Protein AF-A0A2D6M425-F1 (afdb_monomer)

Secondary structure (DSSP, 8-state):
--PPPPP---SSHHHHHHHS-HHHHHHHHHHHHHHHHT-GGGTTS---EEEEE--TTS--EEEEEEE-----

pLDDT: mean 79.36, std 14.79, range [45.38, 95.06]

Solvent-accessible surface area (backbone atoms only — not comparable to full-atom values): 4672 Å² total; per-residue (Å²): 138,79,80,76,77,76,77,87,78,25,87,39,65,68,56,35,55,64,64,65,35,73,68,54,52,49,54,54,56,48,53,50,51,59,56,42,73,77,33,69,90,56,70,86,58,89,72,69,38,67,42,73,40,59,31,79,100,49,82,70,44,76,38,77,58,68,47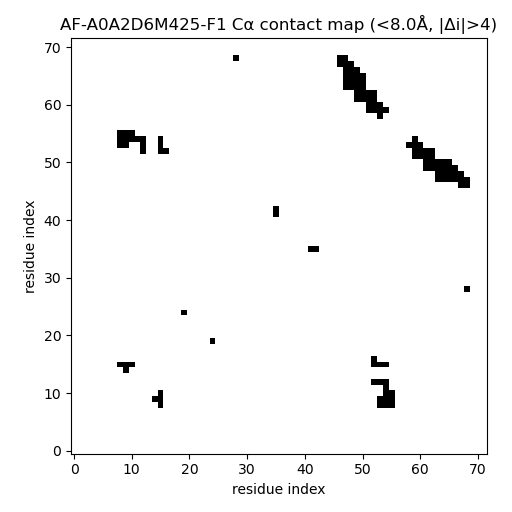,70,78,83,88,125

Foldseek 3Di:
DDDDPDDPADQDQVVQVVVCDPVVVVVVVVVVVVVCVVPVVCVPDADADKDWRDHPPDDIDIDTRPDHDPDD

Mean predicted aligned error: 8.53 Å

Radius of gyration: 14.81 Å; Cα contacts (8 Å, |Δi|>4): 60; chains: 1; bounding box: 39×20×34 Å

Structure (mmCIF, N/CA/C/O backbone):
data_AF-A0A2D6M425-F1
#
_entry.id   AF-A0A2D6M425-F1
#
loop_
_atom_site.group_PDB
_atom_site.id
_atom_site.type_symbol
_atom_site.label_atom_id
_atom_site.label_alt_id
_atom_site.label_comp_id
_atom_site.label_asym_id
_atom_site.label_entity_id
_atom_site.label_seq_id
_atom_site.pdbx_PDB_ins_code
_atom_site.Cartn_x
_atom_site.Cartn_y
_atom_site.Cartn_z
_atom_site.occupancy
_atom_site.B_iso_or_equiv
_atom_site.auth_seq_id
_atom_site.auth_comp_id
_atom_site.auth_asym_id
_atom_site.auth_atom_id
_atom_site.pdbx_PDB_model_num
ATOM 1 N N . MET A 1 1 ? 25.031 7.383 13.543 1.00 45.38 1 MET A N 1
ATOM 2 C CA . MET A 1 1 ? 23.933 7.861 12.682 1.00 45.38 1 MET A CA 1
ATOM 3 C C . MET A 1 1 ? 24.082 7.102 11.380 1.00 45.38 1 MET A C 1
ATOM 5 O O . MET A 1 1 ? 24.958 7.433 10.598 1.00 45.38 1 MET A O 1
ATOM 9 N N . THR A 1 2 ? 23.401 5.965 11.261 1.00 46.59 2 THR A N 1
ATOM 10 C CA . THR A 1 2 ? 23.530 5.083 10.096 1.00 46.59 2 THR A CA 1
ATOM 11 C C . THR A 1 2 ? 22.358 5.399 9.189 1.00 46.59 2 THR A C 1
ATOM 13 O O . THR A 1 2 ? 21.217 5.163 9.582 1.00 46.59 2 THR A O 1
ATOM 16 N N . GLU A 1 3 ? 22.639 5.983 8.027 1.00 49.47 3 GLU A N 1
ATOM 17 C CA . GLU A 1 3 ? 21.656 6.165 6.960 1.00 49.47 3 GLU A CA 1
ATOM 18 C C . GLU A 1 3 ? 20.959 4.815 6.704 1.00 49.47 3 GLU A C 1
ATOM 20 O O . GLU A 1 3 ? 21.647 3.789 6.601 1.00 49.47 3 GLU A O 1
ATOM 25 N N . PRO A 1 4 ? 19.616 4.755 6.648 1.00 53.78 4 PRO A N 1
ATOM 26 C CA . PRO A 1 4 ? 18.936 3.517 6.300 1.00 53.78 4 PRO A CA 1
ATOM 27 C C . PRO A 1 4 ? 19.424 3.055 4.918 1.00 53.78 4 PRO A C 1
ATOM 29 O O . PRO A 1 4 ? 19.654 3.891 4.038 1.00 53.78 4 PRO A O 1
ATOM 32 N N . PRO A 1 5 ? 19.611 1.739 4.700 1.00 50.22 5 PRO A N 1
ATOM 33 C CA . PRO A 1 5 ? 20.061 1.243 3.409 1.00 50.22 5 PRO A CA 1
ATOM 34 C C . PRO A 1 5 ? 19.102 1.724 2.312 1.00 50.22 5 PRO A C 1
ATOM 36 O O . PRO A 1 5 ? 17.889 1.782 2.550 1.00 50.22 5 PRO A O 1
ATOM 39 N N . PRO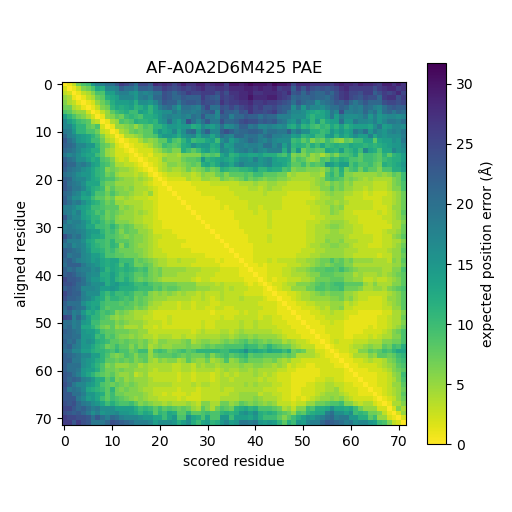 A 1 6 ? 19.613 2.061 1.114 1.00 57.16 6 PRO A N 1
ATOM 40 C CA . PRO A 1 6 ? 18.771 2.533 0.030 1.00 57.16 6 PRO A CA 1
ATOM 41 C C . PRO A 1 6 ? 17.681 1.499 -0.251 1.00 57.16 6 PRO A C 1
ATOM 43 O O . PRO A 1 6 ? 17.951 0.295 -0.337 1.00 57.16 6 PRO A O 1
ATOM 46 N N . ALA A 1 7 ? 16.441 1.970 -0.395 1.00 61.56 7 ALA A N 1
ATOM 47 C CA . ALA A 1 7 ? 15.361 1.146 -0.916 1.00 61.56 7 ALA A CA 1
ATOM 48 C C . ALA A 1 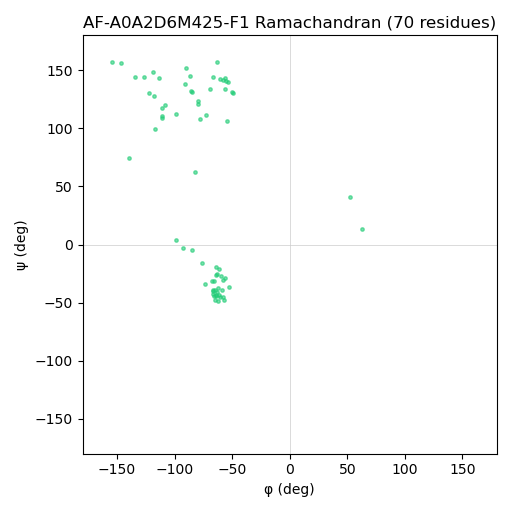7 ? 15.853 0.481 -2.212 1.00 61.56 7 ALA A C 1
ATOM 50 O O . ALA A 1 7 ? 16.442 1.154 -3.060 1.00 61.56 7 ALA A O 1
ATOM 51 N N . LYS A 1 8 ? 15.682 -0.844 -2.349 1.00 58.62 8 LYS A N 1
ATOM 52 C CA . LYS A 1 8 ? 16.153 -1.582 -3.532 1.00 58.62 8 LYS A CA 1
ATOM 53 C C . LYS A 1 8 ? 15.580 -0.936 -4.798 1.00 58.62 8 LYS A C 1
ATOM 55 O O . LYS A 1 8 ? 14.400 -1.101 -5.090 1.00 58.62 8 LYS A O 1
ATOM 60 N N . ALA A 1 9 ? 16.422 -0.223 -5.541 1.00 57.31 9 ALA A N 1
ATOM 61 C CA . ALA A 1 9 ? 16.054 0.399 -6.803 1.00 57.31 9 ALA A CA 1
ATOM 62 C C . ALA A 1 9 ? 16.072 -0.660 -7.910 1.00 57.31 9 ALA A C 1
ATOM 64 O O . ALA A 1 9 ? 17.098 -1.301 -8.153 1.00 57.31 9 ALA A O 1
ATOM 65 N N . GLN A 1 10 ? 14.932 -0.865 -8.564 1.00 61.78 10 GLN A N 1
ATOM 66 C CA . GLN A 1 10 ? 14.796 -1.838 -9.643 1.00 61.78 10 GLN A CA 1
ATOM 67 C C . GLN A 1 10 ? 15.099 -1.164 -10.982 1.00 61.78 10 GLN A C 1
ATOM 69 O O . GLN A 1 10 ? 14.714 -0.021 -11.217 1.00 61.78 10 GLN A O 1
ATOM 74 N N . ARG A 1 11 ? 15.844 -1.860 -11.847 1.00 59.75 11 ARG A N 1
ATOM 75 C CA . ARG A 1 11 ? 16.310 -1.320 -13.138 1.00 59.75 11 ARG A CA 1
ATOM 76 C C . ARG A 1 11 ? 15.217 -1.270 -14.207 1.00 59.75 11 ARG A C 1
ATOM 78 O O . ARG A 1 11 ? 15.404 -0.612 -15.225 1.00 59.75 11 ARG A O 1
ATOM 85 N N . ASP A 1 12 ? 14.117 -1.983 -13.984 1.00 61.41 12 ASP A N 1
ATOM 86 C CA . ASP A 1 12 ? 12.987 -2.061 -14.900 1.00 61.41 12 ASP A CA 1
ATOM 87 C C . ASP A 1 12 ? 11.667 -2.199 -14.130 1.00 61.41 12 ASP A C 1
ATOM 89 O O . ASP A 1 12 ? 11.641 -2.685 -12.998 1.00 61.41 12 ASP A O 1
ATOM 93 N N . PHE A 1 13 ? 10.558 -1.797 -14.752 1.00 58.56 13 PHE A N 1
ATOM 94 C CA . PHE A 1 13 ? 9.227 -1.855 -14.150 1.00 58.56 13 PHE A CA 1
ATOM 95 C C . PHE A 1 13 ? 8.750 -3.284 -13.897 1.00 58.56 13 PHE A C 1
ATOM 97 O O . PHE A 1 13 ? 8.044 -3.498 -12.917 1.00 58.56 13 PHE A O 1
ATOM 104 N N . ALA A 1 14 ? 9.162 -4.252 -14.721 1.00 59.69 14 ALA A N 1
ATOM 105 C CA . ALA A 1 14 ? 8.895 -5.667 -14.469 1.00 59.69 14 ALA A CA 1
ATOM 106 C C . ALA A 1 14 ? 9.557 -6.121 -13.157 1.00 59.69 14 ALA A C 1
ATOM 108 O O . ALA A 1 14 ? 8.883 -6.623 -12.266 1.00 59.69 14 ALA A O 1
ATOM 109 N N . MET A 1 15 ? 10.839 -5.796 -12.964 1.00 60.72 15 MET A N 1
ATOM 110 C CA . MET A 1 15 ? 11.554 -6.096 -11.717 1.00 60.72 15 MET A CA 1
ATOM 111 C C . MET A 1 15 ? 11.025 -5.289 -10.515 1.00 60.72 15 MET A C 1
ATOM 113 O O . MET A 1 15 ? 11.050 -5.763 -9.379 1.00 60.72 15 MET A O 1
ATOM 117 N N . ALA A 1 16 ? 10.536 -4.065 -10.749 1.00 62.69 16 ALA A N 1
ATOM 118 C CA . ALA A 1 16 ? 9.840 -3.258 -9.747 1.00 62.69 16 ALA A CA 1
ATOM 119 C C . ALA A 1 16 ? 8.528 -3.916 -9.308 1.00 62.69 16 ALA A C 1
ATOM 121 O O . ALA A 1 16 ? 8.275 -4.013 -8.109 1.00 62.69 16 ALA A O 1
ATOM 122 N N . ALA A 1 17 ? 7.735 -4.425 -10.248 1.00 64.69 17 ALA A N 1
ATOM 123 C CA . ALA A 1 17 ? 6.509 -5.156 -9.956 1.00 64.69 17 ALA A CA 1
ATOM 124 C C . ALA A 1 17 ? 6.795 -6.492 -9.243 1.00 64.69 17 ALA A C 1
ATOM 126 O O . ALA A 1 17 ? 6.150 -6.784 -8.237 1.00 64.69 17 ALA A O 1
ATOM 127 N N . ASP A 1 18 ? 7.815 -7.239 -9.679 1.00 69.44 18 ASP A N 1
ATOM 128 C CA . ASP A 1 18 ? 8.248 -8.501 -9.052 1.00 69.44 18 ASP A CA 1
ATOM 129 C C . ASP A 1 18 ? 8.748 -8.312 -7.617 1.00 69.44 18 ASP A C 1
ATOM 131 O O . ASP A 1 18 ? 8.681 -9.224 -6.789 1.00 69.44 18 ASP A O 1
ATOM 135 N N . SER A 1 19 ? 9.227 -7.109 -7.284 1.00 72.69 19 SER A N 1
ATOM 136 C CA . SER A 1 19 ? 9.630 -6.795 -5.916 1.00 72.69 19 SER A CA 1
ATOM 137 C C . SER A 1 19 ? 8.451 -6.844 -4.937 1.00 72.69 19 SER A C 1
ATOM 139 O O . SER A 1 19 ? 8.661 -7.192 -3.773 1.00 72.69 19 SER A O 1
ATOM 141 N N . ILE A 1 20 ? 7.217 -6.627 -5.416 1.00 80.44 20 ILE A N 1
ATOM 142 C CA . ILE A 1 20 ? 5.968 -6.622 -4.638 1.00 80.44 20 ILE A CA 1
ATOM 143 C C . ILE A 1 20 ? 5.461 -8.050 -4.427 1.00 80.44 20 ILE A C 1
ATOM 145 O O . ILE A 1 20 ? 4.369 -8.452 -4.848 1.00 80.44 20 ILE A O 1
A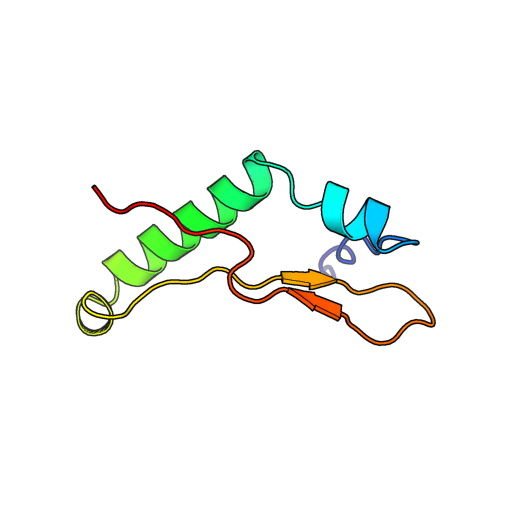TOM 149 N N . THR A 1 21 ? 6.290 -8.824 -3.737 1.00 85.50 21 THR A N 1
ATOM 150 C CA . THR A 1 21 ? 6.005 -10.208 -3.360 1.00 85.50 21 THR A CA 1
ATOM 151 C C . THR A 1 21 ? 4.791 -10.301 -2.424 1.00 85.50 21 THR A C 1
ATOM 153 O O . THR A 1 21 ? 4.501 -9.352 -1.684 1.00 85.50 21 THR A O 1
ATOM 156 N N . PRO A 1 22 ? 4.116 -11.464 -2.352 1.00 86.31 22 PRO A N 1
ATOM 157 C CA . PRO A 1 22 ? 3.037 -11.692 -1.388 1.00 86.31 22 PRO A CA 1
ATOM 158 C C . PRO A 1 22 ? 3.436 -11.378 0.062 1.00 86.31 22 PRO A C 1
ATOM 160 O O . PRO A 1 22 ? 2.652 -10.809 0.817 1.00 86.31 22 PRO A O 1
ATOM 163 N N . HIS A 1 23 ? 4.686 -11.669 0.439 1.00 86.75 23 HIS A N 1
ATOM 164 C CA . HIS A 1 23 ? 5.204 -11.362 1.771 1.00 86.75 23 HIS A CA 1
ATOM 165 C C . HIS A 1 23 ? 5.310 -9.850 2.033 1.00 86.75 23 HIS A C 1
ATOM 167 O O . HIS A 1 23 ? 4.973 -9.389 3.123 1.00 86.75 23 HIS A O 1
ATOM 173 N N . GLN A 1 24 ? 5.736 -9.054 1.046 1.00 88.38 24 GLN A N 1
ATOM 174 C CA . GLN A 1 24 ? 5.734 -7.596 1.187 1.00 88.38 24 GLN A CA 1
ATOM 175 C C . GLN A 1 24 ? 4.316 -7.043 1.333 1.00 88.38 24 GLN A C 1
ATOM 177 O O . GLN A 1 24 ? 4.084 -6.231 2.230 1.00 88.38 24 GLN A O 1
ATOM 182 N N . ARG A 1 25 ? 3.364 -7.530 0.524 1.00 90.81 25 ARG A N 1
ATOM 183 C CA . ARG A 1 25 ? 1.948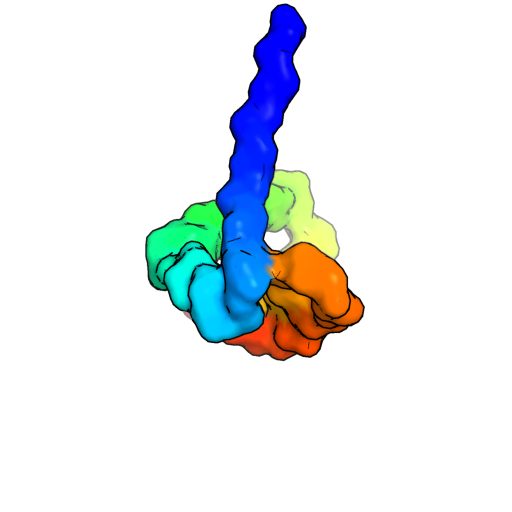 -7.147 0.647 1.00 90.81 25 ARG A CA 1
ATOM 184 C C . ARG A 1 25 ? 1.429 -7.452 2.049 1.00 90.81 25 ARG A C 1
ATOM 186 O O . ARG A 1 25 ? 0.886 -6.567 2.699 1.00 90.81 25 ARG A O 1
ATOM 193 N N . TRP A 1 26 ? 1.698 -8.655 2.563 1.00 90.00 26 TRP A N 1
ATOM 194 C CA . TRP A 1 26 ? 1.306 -9.050 3.917 1.00 90.00 26 TRP A CA 1
ATOM 195 C C . TRP A 1 26 ? 1.885 -8.128 4.997 1.00 90.00 26 TRP A C 1
ATOM 197 O O . TRP A 1 26 ? 1.151 -7.685 5.879 1.00 90.00 26 TRP A O 1
ATOM 207 N N . ARG A 1 27 ? 3.177 -7.781 4.915 1.00 91.19 27 ARG A N 1
ATOM 208 C CA . ARG A 1 27 ? 3.820 -6.869 5.878 1.00 91.19 27 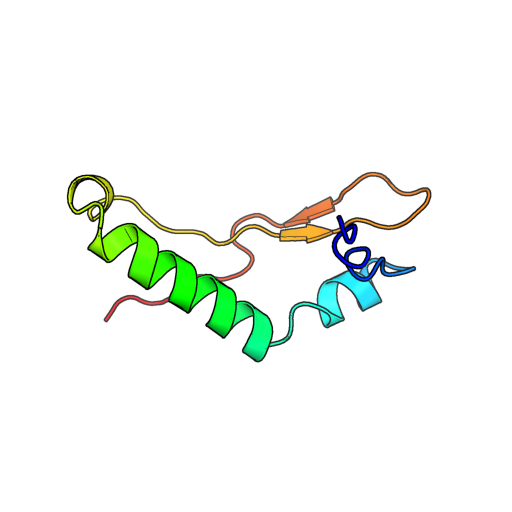ARG A CA 1
ATOM 209 C C . ARG A 1 27 ? 3.176 -5.483 5.889 1.00 91.19 27 ARG A C 1
ATOM 211 O O . ARG A 1 27 ? 2.913 -4.958 6.967 1.00 91.19 27 ARG A O 1
ATOM 218 N N . VAL A 1 28 ? 2.913 -4.908 4.714 1.00 91.06 28 VAL A N 1
ATOM 219 C CA . VAL A 1 28 ? 2.266 -3.590 4.592 1.00 91.06 28 VAL A CA 1
ATOM 220 C C . VAL A 1 28 ? 0.827 -3.651 5.106 1.00 91.06 28 VAL A C 1
ATOM 222 O O . VAL A 1 28 ? 0.415 -2.815 5.906 1.00 91.06 28 VAL A O 1
ATOM 225 N N . THR A 1 29 ? 0.078 -4.690 4.736 1.00 92.00 29 THR A N 1
ATOM 226 C CA . THR A 1 29 ? -1.290 -4.903 5.215 1.00 92.00 29 THR A CA 1
ATOM 227 C C . THR A 1 29 ? -1.364 -5.096 6.735 1.00 92.00 29 THR A C 1
ATOM 229 O O . THR A 1 29 ? -2.298 -4.601 7.372 1.00 92.00 29 THR A O 1
ATOM 232 N N . ARG A 1 30 ? -0.384 -5.776 7.343 1.00 91.56 30 ARG A N 1
ATOM 233 C CA . ARG A 1 30 ? -0.283 -5.905 8.803 1.00 91.56 30 ARG A CA 1
ATOM 234 C C . ARG A 1 30 ? -0.024 -4.553 9.468 1.00 91.56 30 ARG A C 1
ATOM 236 O O . ARG A 1 30 ? -0.761 -4.198 10.376 1.00 91.56 30 ARG A O 1
ATOM 243 N N . ALA A 1 31 ? 0.936 -3.778 8.965 1.00 92.25 31 ALA A N 1
ATOM 244 C CA . ALA A 1 31 ? 1.240 -2.450 9.501 1.00 92.25 31 ALA A CA 1
ATOM 245 C C . ALA A 1 31 ? 0.030 -1.499 9.443 1.00 92.25 31 ALA A C 1
ATOM 247 O O . ALA A 1 31 ? -0.220 -0.760 10.390 1.00 92.25 31 ALA A O 1
ATOM 248 N N . VAL A 1 32 ? -0.761 -1.557 8.365 1.00 92.38 32 VAL A N 1
ATOM 249 C CA . VAL A 1 32 ? -2.026 -0.808 8.275 1.00 92.38 32 VAL A CA 1
ATOM 250 C C . VAL A 1 32 ? -3.041 -1.289 9.311 1.00 92.38 32 VAL A C 1
ATOM 252 O O . VAL A 1 32 ? -3.714 -0.467 9.919 1.00 92.38 32 VAL A O 1
ATOM 255 N N . SER A 1 33 ? -3.127 -2.597 9.563 1.00 90.50 33 SER A N 1
ATOM 256 C CA . SER A 1 33 ? -4.038 -3.134 10.585 1.00 90.50 33 SER A CA 1
ATOM 257 C C . SER A 1 33 ? -3.683 -2.595 11.980 1.00 90.50 33 SER A C 1
ATOM 259 O O . SER A 1 33 ? -4.570 -2.144 12.699 1.00 90.50 33 SER A O 1
ATOM 261 N N . ASP A 1 34 ? -2.391 -2.549 12.318 1.00 92.69 34 ASP A N 1
ATOM 262 C CA . ASP A 1 34 ? -1.905 -1.983 13.585 1.00 92.69 34 ASP A CA 1
ATOM 263 C C . ASP A 1 34 ? -2.145 -0.461 13.658 1.00 92.69 34 ASP A C 1
ATOM 265 O O . ASP A 1 34 ? -2.546 0.072 14.691 1.00 92.69 34 ASP A O 1
ATOM 269 N N . PHE A 1 35 ? -1.954 0.254 12.545 1.00 92.12 35 PHE A N 1
ATOM 270 C CA . PHE A 1 35 ? -2.214 1.693 12.453 1.00 92.12 35 PHE A CA 1
ATOM 271 C C . PHE A 1 35 ? -3.694 2.046 12.673 1.00 92.12 35 PHE A C 1
ATOM 273 O O . PHE A 1 35 ? -3.987 3.028 13.359 1.00 92.12 35 PHE A O 1
ATOM 280 N N . LEU A 1 36 ? -4.608 1.250 12.107 1.00 92.00 36 LEU A N 1
ATOM 281 C CA . LEU A 1 36 ? -6.058 1.428 12.236 1.00 92.00 36 LEU A CA 1
ATOM 282 C C . LEU A 1 36 ? -6.574 1.030 13.616 1.00 92.00 36 LEU A C 1
ATOM 284 O O . LEU A 1 36 ? -7.487 1.672 14.124 1.00 92.00 36 LEU A O 1
ATOM 288 N N . ALA A 1 37 ? -5.973 0.021 14.254 1.00 91.25 37 ALA A N 1
ATOM 289 C CA . ALA A 1 37 ? -6.316 -0.352 15.627 1.00 91.25 37 ALA A CA 1
ATOM 290 C C . ALA A 1 37 ? -6.133 0.823 16.605 1.00 91.25 37 ALA A C 1
ATOM 292 O O . ALA A 1 37 ? -6.879 0.954 17.571 1.00 91.25 37 ALA A O 1
ATOM 293 N N . CYS A 1 38 ? -5.176 1.711 16.321 1.00 95.06 38 CYS A N 1
ATOM 294 C CA . CYS A 1 38 ? -4.934 2.930 17.088 1.00 95.06 38 CYS A CA 1
ATOM 295 C C . CYS A 1 38 ? -5.809 4.127 16.667 1.00 95.06 38 CYS A C 1
ATOM 297 O O . CYS A 1 38 ? -5.698 5.181 17.289 1.00 95.06 38 CYS A O 1
ATOM 299 N N . ARG A 1 39 ? -6.621 4.005 15.606 1.00 93.75 39 ARG A N 1
ATOM 300 C CA . ARG A 1 39 ? -7.423 5.094 15.014 1.00 93.75 39 ARG A CA 1
ATOM 301 C C . ARG A 1 39 ? -8.820 4.619 14.598 1.00 93.75 39 ARG A C 1
ATOM 303 O O . ARG A 1 39 ? -9.085 4.457 13.401 1.0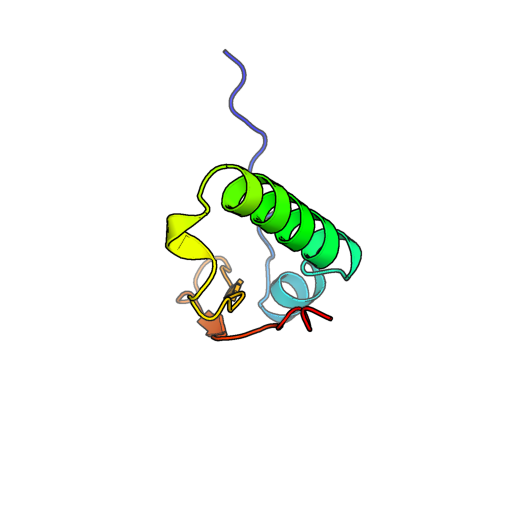0 93.75 39 ARG A O 1
ATOM 310 N N . PRO A 1 40 ? -9.727 4.394 15.565 1.00 89.44 40 PRO A N 1
ATOM 311 C CA . PRO A 1 40 ? -11.091 3.939 15.293 1.00 89.44 40 PRO A CA 1
ATOM 312 C C . PRO A 1 40 ? -11.860 4.864 14.340 1.00 89.44 40 PRO A C 1
ATOM 314 O O . PRO A 1 40 ? -12.719 4.404 13.593 1.00 89.44 40 PRO A O 1
ATOM 317 N N . GLU A 1 41 ? -11.531 6.157 14.325 1.00 93.69 41 GLU A N 1
ATOM 318 C CA . GLU A 1 41 ? -12.132 7.171 13.459 1.00 93.69 41 GLU A CA 1
ATOM 319 C C . GLU A 1 41 ? -11.931 6.904 11.958 1.00 93.69 41 GLU A C 1
ATOM 321 O O . GLU A 1 41 ? -12.702 7.397 11.138 1.00 93.69 41 GLU A O 1
ATOM 326 N N . LEU A 1 42 ? -10.932 6.095 11.590 1.00 90.44 42 LEU A N 1
ATOM 327 C CA . LEU A 1 42 ? -10.672 5.689 10.207 1.00 90.44 42 LEU A CA 1
ATOM 328 C C . LEU A 1 42 ? -11.352 4.360 9.8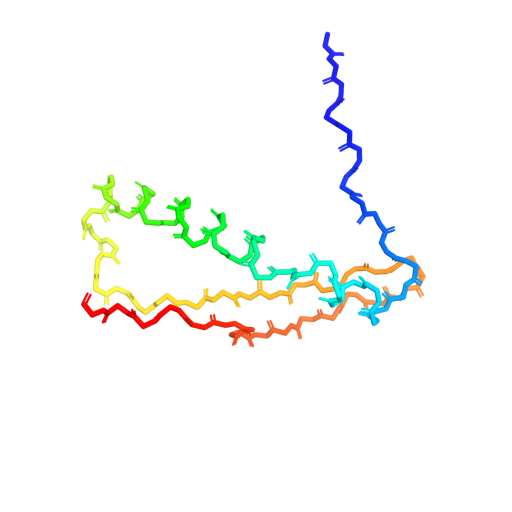38 1.00 90.44 42 LEU A C 1
ATOM 330 O O . LEU A 1 42 ? -11.256 3.930 8.692 1.00 90.44 42 LEU A O 1
ATOM 334 N N . GLY A 1 43 ? -12.036 3.704 10.782 1.00 84.88 43 GLY A N 1
ATOM 335 C CA . GLY A 1 43 ? -12.574 2.350 10.615 1.00 84.88 43 GLY A CA 1
ATOM 336 C C . GLY A 1 43 ? -13.657 2.203 9.541 1.00 84.88 43 GLY A C 1
ATOM 337 O O . GLY A 1 43 ? -13.871 1.096 9.058 1.00 84.88 43 GLY A O 1
ATOM 338 N N . ASN A 1 44 ? -14.301 3.304 9.140 1.00 86.12 44 ASN A N 1
ATOM 339 C CA . ASN A 1 44 ? -15.345 3.316 8.108 1.00 86.12 44 ASN A CA 1
ATOM 340 C C . ASN A 1 44 ? -14.835 3.737 6.717 1.00 86.12 44 ASN A C 1
ATOM 342 O O . ASN A 1 44 ? -15.643 3.905 5.806 1.00 86.12 44 ASN A O 1
ATOM 346 N N . LEU A 1 45 ? -13.530 3.969 6.550 1.00 89.00 45 LEU A N 1
ATOM 347 C CA . LEU A 1 45 ? -12.956 4.331 5.256 1.00 89.00 45 LEU A CA 1
ATOM 348 C C . LEU A 1 45 ? -12.599 3.085 4.445 1.00 89.00 45 LEU A C 1
ATOM 350 O O . LEU A 1 45 ? -12.109 2.092 4.983 1.00 89.00 45 LEU A O 1
ATOM 354 N N . ASP A 1 46 ? -12.764 3.185 3.129 1.00 88.25 46 ASP A N 1
ATOM 355 C CA . ASP A 1 46 ? -12.248 2.184 2.205 1.00 88.25 46 ASP A CA 1
ATOM 356 C C . ASP A 1 46 ? -10.720 2.228 2.170 1.00 88.25 46 ASP A C 1
ATOM 358 O O . ASP A 1 46 ? -10.104 3.288 2.031 1.00 88.25 46 ASP A O 1
ATOM 362 N N . ILE A 1 47 ? -10.097 1.054 2.253 1.00 88.62 47 ILE A N 1
ATOM 363 C CA . ILE A 1 47 ? -8.642 0.923 2.216 1.00 88.62 47 ILE A CA 1
ATOM 364 C C . ILE A 1 47 ? -8.236 0.300 0.887 1.00 88.62 47 ILE A C 1
ATOM 366 O O . ILE A 1 47 ? -8.597 -0.837 0.572 1.00 88.62 47 ILE A O 1
ATOM 370 N N . CYS A 1 48 ? -7.427 1.037 0.136 1.00 89.38 48 CYS A N 1
ATOM 371 C CA . CYS A 1 48 ? -6.760 0.574 -1.072 1.00 89.38 48 CYS A CA 1
ATOM 372 C C . CYS A 1 48 ? -5.240 0.648 -0.889 1.00 89.38 48 CYS A C 1
ATOM 374 O O . CYS A 1 48 ? -4.724 1.500 -0.160 1.00 89.38 48 CYS A O 1
ATOM 376 N N . PHE A 1 49 ? -4.514 -0.261 -1.537 1.00 90.62 49 PHE A N 1
ATOM 377 C CA . PHE A 1 49 ? -3.056 -0.235 -1.546 1.00 90.62 49 PHE A CA 1
ATOM 378 C C . PHE A 1 49 ? -2.558 0.123 -2.938 1.00 90.62 49 PHE A C 1
ATOM 380 O O . PHE A 1 49 ? -2.652 -0.674 -3.869 1.00 90.62 49 PHE A O 1
ATOM 387 N N . ASP A 1 50 ? -1.992 1.315 -3.057 1.00 90.69 50 ASP A N 1
ATOM 388 C CA . ASP A 1 50 ? -1.425 1.808 -4.302 1.00 90.69 50 ASP A CA 1
ATOM 389 C C . ASP A 1 50 ? 0.053 1.442 -4.429 1.00 90.69 50 ASP A C 1
ATOM 391 O O . ASP A 1 50 ? 0.789 1.322 -3.447 1.00 90.69 50 ASP A O 1
ATOM 395 N N . VAL A 1 51 ? 0.510 1.315 -5.671 1.00 90.44 51 VAL A N 1
ATOM 396 C CA . VAL A 1 51 ? 1.910 1.060 -6.003 1.00 90.44 51 VAL A CA 1
ATOM 397 C C . VAL A 1 51 ? 2.424 2.161 -6.905 1.00 90.44 51 VAL A C 1
ATOM 399 O O . VAL A 1 51 ? 1.837 2.455 -7.940 1.00 90.44 51 VAL A O 1
ATOM 402 N N . ILE A 1 52 ? 3.573 2.731 -6.558 1.00 89.38 52 ILE A N 1
ATOM 403 C CA . ILE A 1 52 ? 4.313 3.627 -7.443 1.00 89.38 52 ILE A CA 1
ATOM 404 C C . ILE A 1 52 ? 5.591 2.902 -7.854 1.00 89.38 52 ILE A C 1
ATOM 406 O O . ILE A 1 52 ? 6.497 2.704 -7.045 1.00 89.38 52 ILE A O 1
ATOM 410 N N . LEU A 1 53 ? 5.659 2.479 -9.114 1.00 88.06 53 LEU A N 1
ATOM 411 C CA . LEU A 1 53 ? 6.856 1.880 -9.684 1.00 88.06 53 LEU A CA 1
ATOM 412 C C . LEU A 1 53 ? 7.840 2.987 -10.051 1.00 88.06 53 LEU A C 1
ATOM 414 O O . LEU A 1 53 ? 7.527 3.875 -10.848 1.00 88.06 53 LEU A O 1
ATOM 418 N N . VAL A 1 54 ? 9.045 2.902 -9.498 1.00 84.88 54 VAL A N 1
ATOM 419 C CA . VAL A 1 54 ? 10.133 3.847 -9.753 1.00 84.88 54 VAL A CA 1
ATOM 420 C C . VAL A 1 54 ? 11.294 3.091 -10.387 1.00 84.88 54 VAL A C 1
ATOM 422 O O . VAL A 1 54 ? 11.745 2.077 -9.857 1.00 84.88 54 VAL A O 1
ATOM 425 N N . SER A 1 55 ? 11.770 3.593 -11.524 1.00 83.44 55 SER A N 1
ATOM 426 C CA . SER A 1 55 ? 12.934 3.079 -12.245 1.00 83.44 55 SER A CA 1
ATOM 427 C C . SER A 1 55 ? 13.818 4.257 -12.654 1.00 83.44 55 SER A C 1
ATOM 429 O O . SER A 1 55 ? 13.283 5.309 -13.016 1.00 83.44 55 SER A O 1
ATOM 431 N N . PRO A 1 56 ? 15.155 4.111 -12.654 1.00 82.94 56 PRO A N 1
ATOM 432 C CA . PRO A 1 56 ? 16.045 5.143 -13.171 1.00 82.94 56 PRO A CA 1
ATOM 433 C C . PRO A 1 56 ? 15.664 5.552 -14.600 1.00 82.94 56 PRO A C 1
ATOM 435 O O . PRO A 1 56 ? 15.336 4.695 -15.423 1.00 82.94 56 PRO A O 1
ATOM 438 N N . LEU A 1 57 ? 15.731 6.858 -14.885 1.00 86.31 57 LEU A N 1
ATOM 439 C CA . LEU A 1 57 ? 15.506 7.461 -16.210 1.00 86.31 57 LEU A CA 1
ATOM 440 C C . LEU A 1 57 ? 14.098 7.268 -16.802 1.00 86.31 57 LEU A C 1
ATOM 442 O O . LEU A 1 57 ? 13.894 7.525 -17.988 1.00 86.31 57 LEU A O 1
ATOM 446 N N . ARG A 1 58 ? 13.117 6.835 -16.003 1.00 81.88 58 ARG A N 1
ATOM 447 C CA . ARG A 1 58 ? 11.723 6.689 -16.438 1.00 81.88 58 ARG A CA 1
ATOM 448 C C . ARG A 1 58 ? 10.786 7.435 -15.491 1.00 81.88 58 ARG A C 1
ATOM 450 O O . ARG A 1 58 ? 11.040 7.446 -14.285 1.00 81.88 58 ARG A O 1
ATOM 457 N N . PRO A 1 59 ? 9.704 8.044 -16.004 1.00 85.69 59 PRO A N 1
ATOM 458 C CA . PRO A 1 59 ? 8.706 8.662 -15.143 1.00 85.69 59 PRO A CA 1
ATOM 459 C C . PRO A 1 59 ? 8.086 7.603 -14.216 1.00 85.69 59 PRO A C 1
ATOM 461 O O . PRO A 1 59 ? 7.878 6.469 -14.662 1.00 85.69 59 PRO A O 1
ATOM 464 N N . PRO A 1 60 ? 7.784 7.936 -12.948 1.00 88.38 60 PRO A N 1
ATOM 465 C CA . PRO A 1 60 ? 7.097 7.019 -12.050 1.00 88.38 60 PRO A CA 1
ATOM 466 C C . PRO A 1 60 ? 5.775 6.540 -12.649 1.00 88.38 60 PRO A C 1
ATOM 468 O O . PRO A 1 60 ? 5.038 7.319 -13.255 1.00 88.38 60 PRO A O 1
ATOM 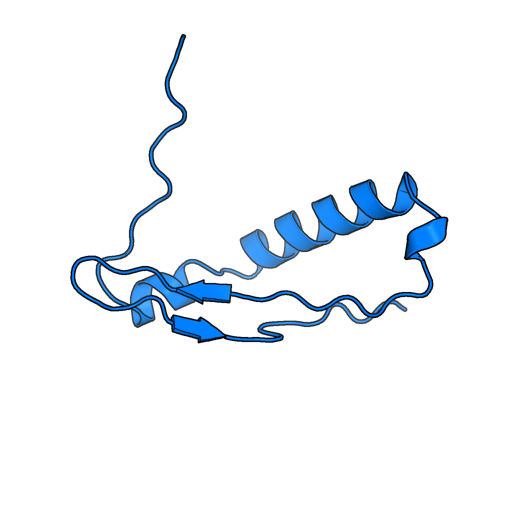471 N N . ARG A 1 61 ? 5.457 5.260 -12.451 1.00 88.94 61 ARG A N 1
ATOM 472 C CA . ARG A 1 61 ? 4.179 4.682 -12.872 1.00 88.94 61 ARG A CA 1
ATOM 473 C C . ARG A 1 61 ? 3.341 4.349 -11.651 1.00 88.94 61 ARG A C 1
ATOM 475 O O . ARG A 1 61 ? 3.725 3.496 -10.857 1.00 88.94 61 ARG A O 1
ATOM 482 N N . HIS A 1 62 ? 2.189 4.997 -11.529 1.00 91.69 62 HIS A N 1
ATOM 483 C CA . HIS A 1 62 ? 1.209 4.693 -10.493 1.00 91.69 62 HIS A CA 1
ATOM 484 C C . HIS A 1 62 ? 0.289 3.561 -10.950 1.00 91.69 62 HIS A C 1
ATOM 486 O O . HIS A 1 62 ? -0.211 3.549 -12.075 1.00 91.69 62 HIS A O 1
ATOM 492 N N . ILE A 1 63 ? 0.110 2.589 -10.070 1.00 89.44 63 ILE A N 1
ATOM 493 C CA . ILE A 1 63 ? -0.870 1.519 -10.156 1.00 89.44 63 ILE A CA 1
ATOM 494 C C . ILE A 1 63 ? -1.772 1.730 -8.947 1.00 89.44 63 ILE A C 1
ATOM 496 O O . ILE A 1 63 ? -1.404 1.390 -7.819 1.00 89.44 63 ILE A O 1
ATOM 500 N N . ALA A 1 64 ? -2.916 2.355 -9.191 1.00 90.19 64 ALA A N 1
ATOM 501 C CA . ALA A 1 64 ? -3.943 2.518 -8.178 1.00 90.19 64 ALA A CA 1
ATOM 502 C C . ALA A 1 64 ? -4.533 1.154 -7.812 1.00 90.19 64 ALA A C 1
ATOM 504 O O . ALA A 1 64 ? -4.678 0.292 -8.683 1.00 90.19 64 ALA A O 1
ATOM 505 N N . ASP A 1 65 ? -4.876 0.981 -6.537 1.00 87.88 65 ASP A N 1
ATOM 506 C CA . ASP A 1 65 ? -5.598 -0.185 -6.031 1.00 87.88 65 ASP A CA 1
ATOM 507 C C . ASP A 1 65 ? -4.952 -1.528 -6.419 1.00 87.88 65 ASP A C 1
ATOM 509 O O . ASP A 1 65 ? -5.605 -2.501 -6.799 1.00 87.88 65 ASP A O 1
ATOM 513 N N . ALA A 1 66 ? -3.622 -1.573 -6.345 1.00 89.38 66 ALA A N 1
ATOM 514 C CA . ALA A 1 66 ? -2.812 -2.707 -6.773 1.00 89.38 66 ALA A CA 1
ATOM 515 C C . ALA A 1 66 ? -3.156 -4.003 -6.021 1.00 89.38 66 ALA A C 1
ATOM 517 O O . ALA A 1 66 ? -2.949 -5.101 -6.546 1.00 89.38 66 ALA A O 1
ATOM 518 N N . TRP A 1 67 ? -3.660 -3.892 -4.791 1.00 88.44 67 TRP A N 1
ATOM 519 C CA . TRP A 1 67 ? -4.397 -4.966 -4.137 1.00 88.44 67 TRP A CA 1
ATOM 520 C C . TRP A 1 67 ? -5.360 -4.421 -3.083 1.00 88.44 67 TRP A C 1
ATOM 522 O O . TRP A 1 67 ? -5.143 -3.365 -2.488 1.00 88.44 67 TRP A O 1
ATOM 532 N N . ARG A 1 68 ? -6.387 -5.222 -2.790 1.00 83.38 68 ARG A N 1
ATOM 533 C CA . ARG A 1 68 ? -7.297 -5.025 -1.661 1.00 83.38 68 ARG A CA 1
ATOM 534 C C . ARG A 1 68 ? -7.117 -6.149 -0.657 1.00 83.38 68 ARG A C 1
ATOM 536 O O . ARG A 1 68 ? -6.909 -7.302 -1.034 1.00 83.38 68 ARG A O 1
ATOM 543 N N . LYS A 1 69 ? -7.210 -5.822 0.629 1.00 71.38 69 LYS A N 1
ATOM 544 C CA . LYS A 1 69 ? -7.475 -6.838 1.649 1.00 71.38 69 LYS A CA 1
ATOM 545 C C . LYS A 1 69 ? -8.995 -7.006 1.684 1.00 71.38 69 LYS A C 1
ATOM 547 O O . LYS A 1 69 ? -9.713 -6.016 1.717 1.00 71.38 69 LYS A O 1
ATOM 552 N N . SER A 1 70 ? -9.501 -8.229 1.640 1.00 63.62 70 SER A N 1
ATOM 553 C CA . SER A 1 70 ? -10.889 -8.479 2.022 1.00 63.62 70 SER A CA 1
ATOM 554 C C . SER A 1 70 ? -10.929 -8.486 3.548 1.00 63.62 70 SER A C 1
ATOM 556 O O . SER A 1 70 ? -10.364 -9.387 4.172 1.00 63.62 70 SER A O 1
ATOM 558 N N . TRP A 1 71 ? -11.504 -7.452 4.157 1.00 59.78 71 TRP A N 1
ATOM 559 C CA . TRP A 1 71 ? -11.842 -7.499 5.577 1.00 59.78 71 TRP A CA 1
ATOM 560 C C . TRP A 1 71 ? -13.054 -8.430 5.708 1.00 59.78 71 TRP A C 1
ATOM 562 O O . TRP A 1 71 ? -14.121 -8.134 5.177 1.00 59.78 71 TRP A O 1
ATOM 572 N N . SER A 1 72 ? -12.862 -9.596 6.322 1.00 49.53 72 SER A N 1
ATOM 573 C CA . SER A 1 72 ? -13.932 -10.492 6.778 1.00 49.53 72 SER A CA 1
ATOM 574 C C . SER A 1 72 ? -13.811 -10.661 8.279 1.00 49.53 72 SER A C 1
ATOM 576 O O . SER A 1 72 ? -12.655 -10.607 8.766 1.00 49.53 72 SER A O 1
#

Sequence (72 aa):
MTEPPPAKAQRDFAMAADSITPHQRWRVTRAVSDFLACRPELGNLDICFDVILVSPLRPPRHIADAWRKSWS